Protein AF-A0A973N0K5-F1 (afdb_monomer)

Radius of gyration: 16.32 Å; Cα contacts (8 Å, |Δi|>4): 15; chains: 1; bounding box: 35×40×29 Å

Structure (mmCIF, N/CA/C/O backbone):
data_AF-A0A973N0K5-F1
#
_entry.id   AF-A0A973N0K5-F1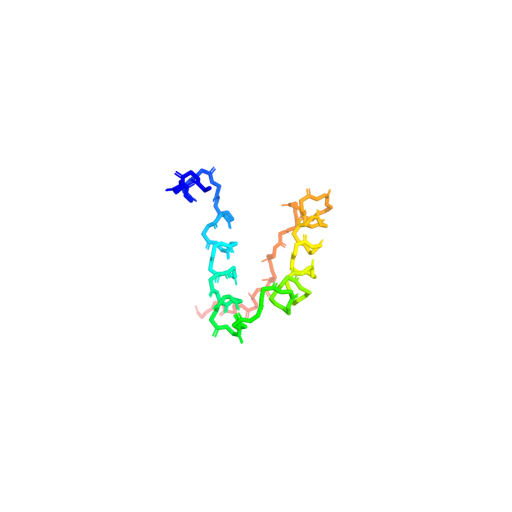
#
loop_
_atom_site.group_PDB
_atom_site.id
_atom_site.type_symbol
_atom_site.label_atom_id
_atom_site.label_alt_id
_atom_site.label_comp_id
_atom_site.label_asym_id
_atom_site.label_entity_id
_atom_site.label_seq_id
_atom_site.pdbx_PDB_ins_code
_atom_site.Cartn_x
_atom_site.Cartn_y
_atom_site.Cartn_z
_atom_site.occupancy
_atom_site.B_iso_or_equiv
_atom_site.auth_seq_id
_atom_site.auth_comp_id
_atom_site.auth_asym_id
_atom_site.auth_atom_id
_atom_site.pdbx_PDB_model_num
ATOM 1 N N . ASP A 1 1 ? -12.345 5.305 -7.117 1.00 57.91 1 ASP A N 1
ATOM 2 C CA . ASP A 1 1 ? -11.884 4.066 -7.762 1.00 57.91 1 ASP A CA 1
ATOM 3 C C . ASP A 1 1 ? -12.408 4.055 -9.192 1.00 57.91 1 ASP A C 1
ATOM 5 O O . ASP A 1 1 ? -13.591 4.304 -9.382 1.00 57.91 1 ASP A O 1
ATOM 9 N N . THR A 1 2 ? -11.545 3.878 -10.192 1.00 76.38 2 THR A N 1
ATOM 10 C CA . THR A 1 2 ? -11.987 3.708 -11.588 1.00 76.38 2 THR A CA 1
ATOM 11 C C . THR A 1 2 ? -12.424 2.270 -11.872 1.00 76.38 2 THR A C 1
ATOM 13 O O . THR A 1 2 ? -12.920 2.014 -12.963 1.00 76.38 2 THR A O 1
ATOM 16 N N . ALA A 1 3 ? -12.265 1.344 -10.913 1.00 81.44 3 ALA A N 1
ATOM 17 C CA . ALA A 1 3 ? -12.510 -0.091 -11.052 1.00 81.44 3 ALA A CA 1
ATOM 18 C C . ALA A 1 3 ? -11.715 -0.717 -12.214 1.00 81.44 3 ALA A C 1
ATOM 20 O O . ALA A 1 3 ? -12.167 -1.650 -12.877 1.00 81.44 3 ALA A O 1
ATOM 21 N N . ARG A 1 4 ? -10.516 -0.178 -12.473 1.00 85.75 4 ARG A N 1
ATOM 22 C CA . ARG A 1 4 ? -9.609 -0.594 -13.552 1.00 85.75 4 ARG A CA 1
ATOM 23 C C . ARG A 1 4 ? -8.260 -1.061 -12.997 1.00 85.75 4 ARG A C 1
ATOM 25 O O . ARG A 1 4 ? -7.249 -0.383 -13.188 1.00 85.75 4 ARG A O 1
ATOM 32 N N . PRO A 1 5 ? -8.224 -2.206 -12.289 1.00 83.75 5 PRO A N 1
ATOM 33 C CA . PRO A 1 5 ? -6.984 -2.756 -11.746 1.00 83.75 5 PRO A CA 1
ATOM 34 C C . PRO A 1 5 ? -6.026 -3.253 -12.842 1.00 83.75 5 PRO A C 1
ATOM 36 O O . PRO A 1 5 ? -4.878 -3.558 -12.558 1.00 83.75 5 PRO A O 1
ATOM 39 N N . ASP A 1 6 ? -6.474 -3.320 -14.097 1.00 87.50 6 ASP A N 1
ATOM 40 C CA . ASP A 1 6 ? -5.678 -3.693 -15.267 1.00 87.50 6 ASP A CA 1
ATOM 41 C C . ASP A 1 6 ? -4.696 -2.603 -15.730 1.00 87.50 6 ASP A C 1
ATOM 43 O O . ASP A 1 6 ? -3.797 -2.889 -16.516 1.00 87.50 6 ASP A O 1
ATOM 47 N N . LEU A 1 7 ? -4.847 -1.360 -15.257 1.00 90.06 7 LEU A N 1
ATOM 48 C CA . LEU A 1 7 ? -3.999 -0.241 -15.687 1.00 90.06 7 LEU A CA 1
ATOM 49 C C . LEU A 1 7 ? -2.574 -0.299 -15.126 1.00 90.06 7 LEU A C 1
ATOM 51 O O . LEU A 1 7 ? -1.669 0.274 -15.728 1.00 90.06 7 LEU A O 1
ATOM 55 N N . ALA A 1 8 ? -2.380 -0.961 -13.986 1.00 88.69 8 ALA A N 1
ATOM 56 C CA . ALA A 1 8 ? -1.077 -1.136 -13.361 1.00 88.69 8 ALA A CA 1
ATOM 57 C C . ALA A 1 8 ? -1.005 -2.522 -12.702 1.00 88.69 8 ALA A C 1
ATOM 59 O O . ALA A 1 8 ? -1.924 -2.876 -11.959 1.00 88.69 8 ALA A O 1
ATOM 60 N N . PRO A 1 9 ? 0.059 -3.312 -12.936 1.00 87.75 9 PRO A N 1
ATOM 61 C CA . PRO A 1 9 ? 0.171 -4.665 -12.389 1.00 87.75 9 PRO A CA 1
ATOM 62 C C . PRO A 1 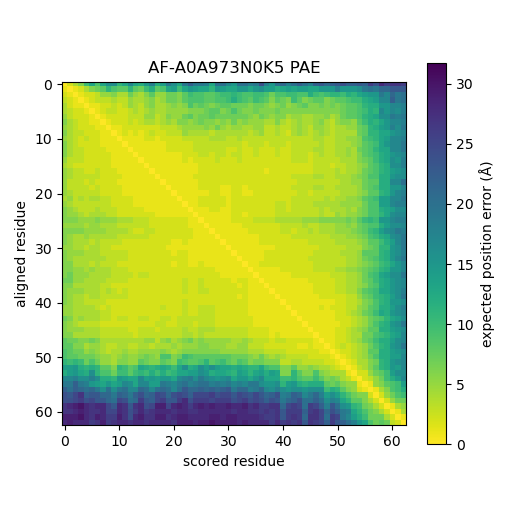9 ? 0.167 -4.707 -10.852 1.00 87.75 9 PRO A C 1
ATOM 64 O O . PRO A 1 9 ? -0.174 -5.734 -10.268 1.00 87.75 9 PRO A O 1
ATOM 67 N N . GLU A 1 10 ? 0.495 -3.600 -10.187 1.00 88.25 10 GLU A N 1
ATOM 68 C CA . GLU A 1 10 ? 0.489 -3.454 -8.731 1.00 88.25 10 GLU A CA 1
ATOM 69 C C . GLU A 1 10 ? -0.918 -3.202 -8.158 1.00 88.25 10 GLU A C 1
ATOM 71 O O . GLU A 1 10 ? -1.176 -3.502 -6.988 1.00 88.25 10 GLU A O 1
ATOM 76 N N . ALA A 1 11 ? -1.853 -2.681 -8.963 1.00 90.81 11 ALA A N 1
ATOM 77 C CA . ALA A 1 11 ? -3.178 -2.266 -8.500 1.00 90.81 11 ALA A CA 1
ATOM 78 C C . ALA A 1 11 ? -4.014 -3.401 -7.866 1.00 90.81 11 ALA A C 1
ATOM 80 O O . ALA A 1 11 ? -4.616 -3.159 -6.815 1.00 90.81 11 ALA A O 1
ATOM 81 N N . PRO A 1 12 ? -4.041 -4.644 -8.401 1.00 91.56 12 PRO A N 1
ATOM 82 C CA . PRO A 1 12 ? -4.719 -5.760 -7.741 1.00 91.56 12 PRO A CA 1
ATOM 83 C C . PRO A 1 12 ? -4.160 -6.070 -6.344 1.00 91.56 12 PRO A C 1
ATOM 85 O O . PRO A 1 12 ? -4.923 -6.398 -5.436 1.00 91.56 12 PRO A O 1
ATOM 88 N N . GLY A 1 13 ? -2.839 -5.957 -6.158 1.00 91.44 13 GLY A N 1
ATOM 89 C CA . GLY A 1 13 ? -2.178 -6.220 -4.877 1.00 91.44 13 GLY A CA 1
ATOM 90 C C . GLY A 1 13 ? -2.520 -5.168 -3.825 1.00 91.44 13 GLY A C 1
ATOM 91 O O . GLY A 1 13 ? -2.860 -5.513 -2.693 1.00 91.44 13 GLY A O 1
ATOM 92 N N . LEU A 1 14 ? -2.515 -3.892 -4.219 1.00 91.38 14 LEU A N 1
ATOM 93 C CA . LEU A 1 14 ? -2.954 -2.798 -3.353 1.00 91.38 14 LEU A CA 1
ATOM 94 C C . LEU A 1 14 ? -4.423 -2.970 -2.937 1.00 91.38 14 LEU A C 1
ATOM 96 O O . LEU A 1 14 ? -4.745 -2.842 -1.758 1.00 91.38 14 LEU A O 1
ATOM 100 N N . LEU A 1 15 ? -5.306 -3.323 -3.879 1.00 91.56 15 LEU A N 1
ATOM 101 C CA . LEU A 1 15 ? -6.719 -3.574 -3.583 1.00 91.56 15 LEU A CA 1
ATOM 102 C C . LEU A 1 15 ? -6.900 -4.734 -2.593 1.00 91.56 15 LEU A C 1
ATOM 104 O O . LEU A 1 15 ? -7.696 -4.623 -1.662 1.00 91.56 15 LEU A O 1
ATOM 108 N N . ALA A 1 16 ? -6.153 -5.828 -2.767 1.00 94.62 16 ALA A N 1
ATOM 109 C CA . ALA A 1 16 ? -6.200 -6.969 -1.857 1.00 94.62 16 ALA A CA 1
ATOM 110 C C . ALA A 1 16 ? -5.798 -6.581 -0.424 1.00 94.62 16 ALA A C 1
ATOM 112 O O . ALA A 1 16 ? -6.475 -6.974 0.526 1.00 94.62 16 ALA A O 1
ATOM 113 N N . ALA A 1 17 ? -4.745 -5.773 -0.265 1.00 94.56 17 ALA A N 1
ATOM 114 C CA . ALA A 1 17 ? -4.313 -5.290 1.044 1.00 94.56 17 ALA A CA 1
ATOM 115 C C . ALA A 1 17 ? -5.362 -4.369 1.695 1.00 94.56 17 ALA A C 1
ATOM 117 O O . ALA A 1 17 ? -5.719 -4.573 2.855 1.00 94.56 17 ALA A O 1
ATOM 118 N N . SER A 1 18 ? -5.920 -3.417 0.940 1.00 92.62 18 SER A N 1
ATOM 119 C CA . SER A 1 18 ? -6.956 -2.502 1.437 1.00 92.62 18 SER A CA 1
ATOM 120 C C . SER A 1 18 ? -8.232 -3.229 1.873 1.00 92.62 18 SER A C 1
ATOM 122 O O . SER A 1 18 ? -8.787 -2.911 2.924 1.00 92.62 18 SER A O 1
ATOM 124 N N . LEU A 1 19 ? -8.677 -4.237 1.111 1.00 94.81 19 LEU A N 1
ATOM 125 C CA . LEU A 1 19 ? -9.820 -5.081 1.482 1.00 94.81 19 LEU A CA 1
ATOM 126 C C . LEU A 1 19 ? -9.523 -5.966 2.698 1.00 94.81 19 LEU A C 1
ATOM 128 O O . LEU A 1 19 ? -10.410 -6.205 3.511 1.00 94.81 19 LEU A O 1
ATOM 132 N N . GLY A 1 20 ? -8.291 -6.464 2.828 1.00 96.62 20 GLY A N 1
ATOM 133 C CA . GLY A 1 20 ? -7.862 -7.207 4.011 1.00 96.62 20 GLY A CA 1
ATOM 134 C C . GLY A 1 20 ? -7.967 -6.351 5.272 1.00 96.62 20 GLY A C 1
ATOM 135 O O . GLY A 1 20 ? -8.607 -6.761 6.237 1.00 96.62 20 GLY A O 1
ATOM 136 N N . LEU A 1 21 ? -7.429 -5.128 5.222 1.00 96.12 21 LEU A N 1
ATOM 137 C CA . LEU A 1 21 ? -7.525 -4.161 6.317 1.00 96.12 21 LEU A CA 1
ATOM 138 C C . LEU A 1 21 ? -8.987 -3.867 6.684 1.00 96.12 21 LEU A C 1
ATOM 140 O O . LEU A 1 21 ? -9.334 -3.930 7.857 1.00 96.12 21 LEU A O 1
ATOM 144 N N . SER A 1 22 ? -9.873 -3.667 5.704 1.00 95.75 22 SER A N 1
ATOM 145 C CA . SER A 1 22 ? -11.293 -3.389 5.983 1.00 95.75 22 SER A CA 1
ATOM 146 C C . SER A 1 22 ? -12.067 -4.584 6.553 1.00 95.75 22 SER A C 1
ATOM 148 O O . SER A 1 22 ? -13.237 -4.452 6.890 1.00 95.75 22 SER A O 1
ATOM 150 N N . ARG A 1 23 ? -11.487 -5.791 6.553 1.00 97.62 23 ARG A N 1
ATOM 151 C CA . ARG A 1 23 ? -12.058 -6.978 7.216 1.00 97.62 23 ARG A CA 1
ATOM 152 C C . ARG A 1 23 ? -11.430 -7.253 8.577 1.00 97.62 23 ARG A C 1
ATOM 154 O O . ARG A 1 23 ? -11.946 -8.096 9.302 1.00 97.62 23 ARG A O 1
ATOM 161 N N . MET A 1 24 ? -10.319 -6.590 8.891 1.00 97.88 24 MET A N 1
ATOM 162 C CA . MET A 1 24 ? -9.640 -6.684 10.182 1.00 97.88 24 MET A CA 1
ATOM 163 C C . MET A 1 24 ? -10.089 -5.593 11.156 1.00 97.88 24 MET A C 1
ATOM 165 O O . MET A 1 24 ? -10.059 -5.834 12.359 1.00 97.88 24 MET A O 1
ATOM 169 N N . TYR A 1 25 ? -10.494 -4.430 10.644 1.00 97.75 25 TYR A N 1
ATOM 170 C CA . TYR A 1 25 ? -10.855 -3.257 11.435 1.00 97.75 25 TYR A CA 1
ATOM 171 C C . TYR A 1 25 ? -12.252 -2.769 11.044 1.00 97.75 25 TYR A C 1
ATOM 173 O O . TYR A 1 25 ? -12.514 -2.542 9.863 1.00 97.75 25 TYR A O 1
ATOM 181 N N . ASP A 1 26 ? -13.129 -2.618 12.039 1.00 97.00 26 ASP A N 1
ATOM 182 C CA . ASP A 1 26 ? -14.458 -2.014 11.868 1.00 97.00 26 ASP A CA 1
ATOM 183 C C . ASP A 1 26 ? -14.417 -0.480 12.026 1.00 97.00 26 ASP A C 1
ATOM 185 O O . ASP A 1 26 ? -15.275 0.219 11.488 1.00 97.00 26 ASP A O 1
ATOM 189 N N . ASP A 1 27 ? -13.426 0.036 12.763 1.00 97.88 27 ASP A N 1
ATOM 190 C CA . ASP A 1 27 ? -13.171 1.466 12.956 1.00 97.88 27 ASP A CA 1
ATOM 191 C C . ASP A 1 27 ? -12.223 2.000 11.871 1.00 97.88 27 ASP A C 1
ATOM 193 O O . ASP A 1 27 ? -11.181 1.407 11.571 1.00 97.88 27 ASP A O 1
ATOM 197 N N . ASP A 1 28 ? -12.592 3.125 11.262 1.00 96.50 28 ASP A N 1
ATOM 198 C CA . ASP A 1 28 ? -11.891 3.694 10.114 1.00 96.50 28 ASP A CA 1
ATOM 199 C C . ASP A 1 28 ? -10.574 4.384 10.492 1.00 96.50 28 ASP A C 1
ATOM 201 O O . ASP A 1 28 ? -9.624 4.358 9.702 1.00 96.50 28 ASP A O 1
ATOM 205 N N . LEU A 1 29 ? -10.476 4.954 11.694 1.00 97.56 29 LEU A N 1
ATOM 206 C CA . LEU A 1 29 ? -9.243 5.552 12.198 1.00 97.56 29 LEU A CA 1
ATOM 207 C C . LEU A 1 29 ? -8.222 4.475 12.560 1.00 97.56 29 LEU A C 1
ATOM 209 O O . LEU A 1 29 ? -7.048 4.612 12.213 1.00 97.56 29 LEU A O 1
ATOM 213 N N . GLU A 1 30 ? -8.656 3.385 13.193 1.00 97.69 30 GLU A N 1
ATOM 214 C CA . GLU A 1 30 ? -7.783 2.238 13.463 1.00 97.69 30 GLU A CA 1
ATOM 215 C C . GLU A 1 30 ? -7.285 1.593 12.164 1.00 97.69 30 GLU A C 1
ATOM 217 O O . GLU A 1 30 ? -6.093 1.295 12.028 1.00 97.69 30 GLU A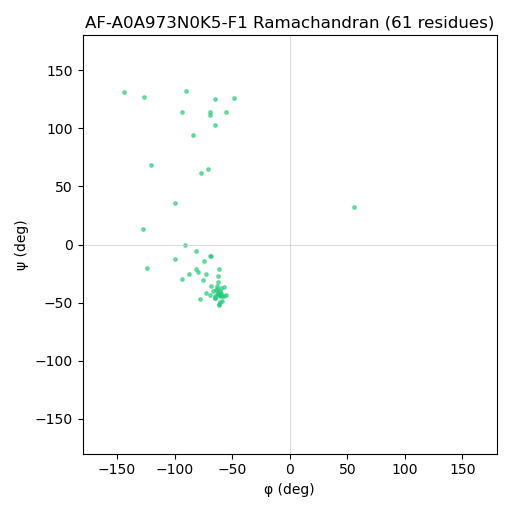 O 1
ATOM 222 N N . GLN A 1 31 ? -8.172 1.432 11.176 1.00 97.12 31 GLN A N 1
ATOM 223 C CA . GLN A 1 31 ? -7.802 0.918 9.859 1.00 97.12 31 GLN A CA 1
ATOM 224 C C . GLN A 1 31 ? -6.785 1.830 9.156 1.00 97.12 31 GLN A C 1
ATOM 226 O O . GLN A 1 31 ? -5.829 1.337 8.548 1.00 97.12 31 GLN A O 1
ATOM 231 N N . LEU A 1 32 ? -6.995 3.150 9.214 1.00 95.31 32 LEU A N 1
ATOM 232 C CA . LEU A 1 32 ? -6.094 4.135 8.623 1.00 95.31 32 LEU A CA 1
ATOM 233 C C . LEU A 1 32 ? -4.708 4.049 9.259 1.00 95.31 32 LEU A C 1
ATOM 235 O O . LEU A 1 32 ? -3.727 3.909 8.531 1.00 95.31 32 LEU A O 1
ATOM 239 N N . GLU A 1 33 ? -4.631 4.073 10.589 1.00 96.56 33 GLU A N 1
ATOM 240 C CA . GLU A 1 33 ? -3.369 3.992 11.330 1.00 96.56 33 GLU A CA 1
ATOM 241 C C . GLU A 1 33 ? -2.607 2.701 10.992 1.00 96.56 33 GLU A C 1
ATOM 243 O O . GLU A 1 33 ? -1.416 2.739 10.675 1.00 96.56 33 GLU A O 1
ATOM 248 N N . ALA A 1 34 ? -3.304 1.559 10.940 1.00 95.94 34 ALA A N 1
ATOM 249 C CA . ALA A 1 34 ? -2.722 0.283 10.523 1.00 95.94 34 ALA A CA 1
ATOM 250 C C . ALA A 1 34 ? -2.223 0.296 9.062 1.00 95.94 34 ALA A C 1
ATOM 252 O O . ALA A 1 34 ? -1.241 -0.371 8.726 1.00 95.94 34 ALA A O 1
ATOM 253 N N . GLY A 1 35 ? -2.886 1.054 8.185 1.00 95.75 35 GLY A N 1
ATOM 254 C CA . GLY A 1 35 ? -2.549 1.180 6.768 1.00 95.75 35 GLY A CA 1
ATOM 255 C C . GLY A 1 35 ? -1.418 2.164 6.456 1.00 95.75 35 GLY A C 1
ATOM 256 O O . GLY A 1 35 ? -0.786 2.031 5.406 1.00 95.75 35 GLY A O 1
ATOM 257 N N . MET A 1 36 ? -1.116 3.123 7.337 1.00 96.25 36 MET A N 1
ATOM 258 C CA . MET A 1 36 ? -0.119 4.171 7.068 1.00 96.25 36 MET A CA 1
ATOM 259 C C . MET A 1 36 ? 1.252 3.596 6.695 1.00 96.25 36 MET A C 1
ATOM 261 O O . MET A 1 36 ? 1.851 4.013 5.702 1.00 96.25 36 MET A O 1
ATOM 265 N N . LEU A 1 37 ? 1.714 2.566 7.414 1.00 95.50 37 LEU A N 1
ATOM 266 C CA . LEU A 1 37 ? 3.001 1.925 7.131 1.00 95.50 37 LEU A CA 1
ATOM 267 C C . LEU A 1 37 ? 3.038 1.257 5.745 1.00 95.50 37 LEU A C 1
ATOM 269 O O . LEU A 1 37 ? 4.076 1.266 5.081 1.00 95.50 37 LEU A O 1
ATOM 273 N N . LEU A 1 38 ? 1.916 0.686 5.296 1.00 93.94 38 LEU A N 1
ATOM 274 C CA . LEU A 1 38 ? 1.807 0.074 3.972 1.00 93.94 38 LEU A CA 1
ATOM 275 C C . LEU A 1 38 ? 1.965 1.130 2.870 1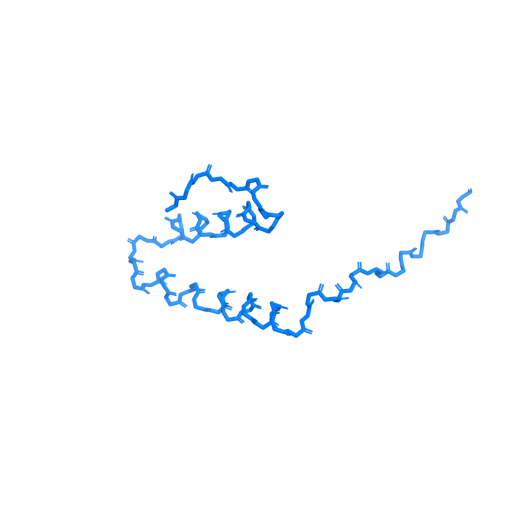.00 93.94 38 LEU A C 1
ATOM 277 O O . LEU A 1 38 ? 2.706 0.918 1.909 1.00 93.94 38 LEU A O 1
ATOM 281 N N . TYR A 1 39 ? 1.308 2.281 3.023 1.0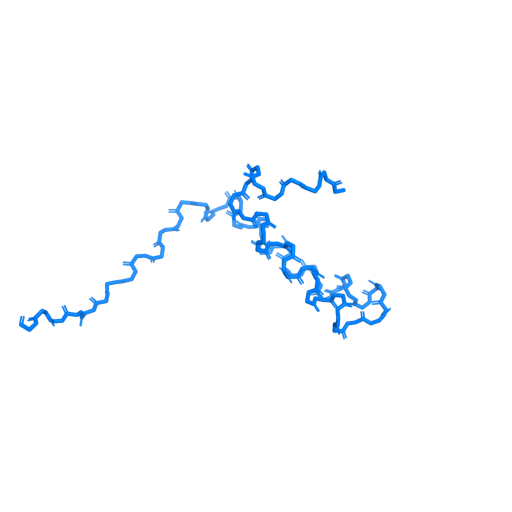0 92.19 39 TYR A N 1
ATOM 282 C CA . TYR A 1 39 ? 1.434 3.385 2.073 1.00 92.19 39 TYR A CA 1
ATOM 283 C C . TYR A 1 39 ? 2.841 3.993 2.075 1.00 92.19 39 TYR A C 1
ATOM 285 O O . TYR A 1 39 ? 3.388 4.245 1.000 1.00 92.19 39 TYR A O 1
ATOM 293 N N . ASP A 1 40 ? 3.469 4.145 3.242 1.00 95.75 40 ASP A N 1
ATOM 294 C CA . ASP A 1 40 ? 4.865 4.585 3.351 1.00 95.75 40 ASP A CA 1
ATOM 295 C C 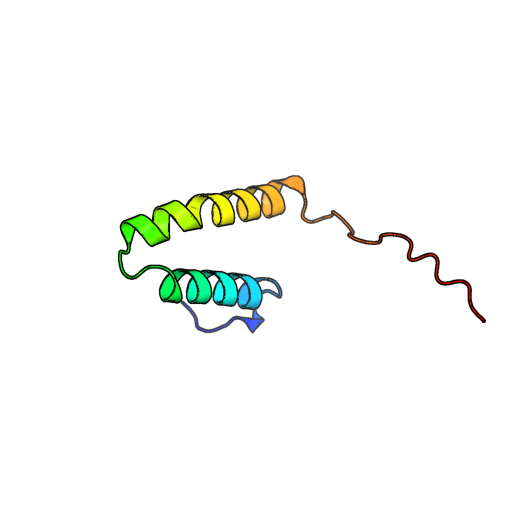. ASP A 1 40 ? 5.833 3.618 2.654 1.00 95.75 40 ASP A C 1
ATOM 297 O O . ASP A 1 40 ? 6.784 4.047 1.989 1.00 95.75 40 ASP A O 1
ATOM 301 N N . ALA A 1 41 ? 5.596 2.308 2.773 1.00 94.88 41 ALA A N 1
ATOM 302 C CA . ALA A 1 41 ? 6.386 1.287 2.093 1.00 94.88 41 ALA A CA 1
ATOM 303 C C . ALA A 1 41 ? 6.235 1.380 0.567 1.00 94.88 41 ALA A C 1
ATOM 305 O O . ALA A 1 41 ? 7.244 1.385 -0.141 1.00 94.88 41 ALA A O 1
ATOM 306 N N . PHE A 1 42 ? 5.008 1.530 0.056 1.00 92.50 42 PHE A N 1
ATOM 307 C CA . PHE A 1 42 ? 4.779 1.726 -1.378 1.00 92.50 42 PHE A CA 1
ATOM 308 C C . PHE A 1 42 ? 5.378 3.033 -1.891 1.00 92.50 42 PHE A C 1
ATOM 310 O O . PHE A 1 42 ? 5.975 3.044 -2.964 1.00 92.50 42 PHE A O 1
ATOM 317 N N . TYR A 1 43 ? 5.291 4.119 -1.121 1.00 93.31 43 TYR A N 1
ATOM 318 C CA . TYR A 1 43 ? 5.934 5.380 -1.475 1.00 93.31 43 TYR A CA 1
ATOM 319 C C . TYR A 1 43 ? 7.451 5.211 -1.627 1.00 93.31 43 TYR A C 1
ATOM 321 O O . TYR A 1 43 ? 8.025 5.617 -2.639 1.00 93.31 43 TYR A O 1
ATOM 329 N N . ARG A 1 44 ? 8.105 4.567 -0.653 1.00 95.75 44 ARG A N 1
ATOM 330 C CA . ARG A 1 4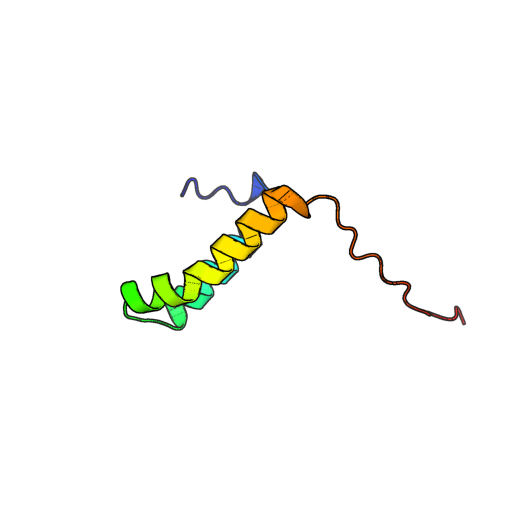4 ? 9.548 4.282 -0.707 1.00 95.75 44 ARG A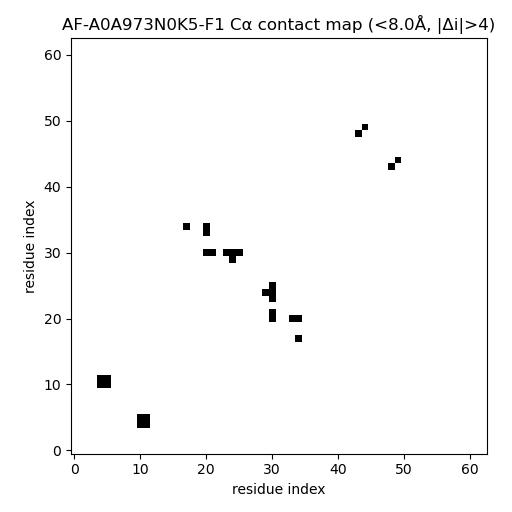 CA 1
ATOM 331 C C . ARG A 1 44 ? 9.903 3.357 -1.865 1.00 95.75 44 ARG A C 1
ATOM 333 O O . ARG A 1 44 ? 10.917 3.583 -2.517 1.00 95.75 44 ARG A O 1
ATOM 340 N N . TRP A 1 45 ? 9.062 2.366 -2.156 1.00 93.25 45 TRP A N 1
ATOM 341 C CA . TRP A 1 45 ? 9.250 1.500 -3.315 1.00 93.25 45 TRP A CA 1
ATOM 342 C C . TRP A 1 45 ? 9.196 2.289 -4.626 1.00 93.25 45 TRP A C 1
ATOM 344 O O . TRP A 1 45 ? 10.156 2.234 -5.390 1.00 93.25 45 TRP A O 1
ATOM 354 N N . CYS A 1 46 ? 8.150 3.094 -4.840 1.00 92.25 46 CYS A N 1
ATOM 355 C CA . CYS A 1 46 ? 8.006 3.956 -6.016 1.00 92.25 46 CYS A CA 1
ATOM 356 C C . CYS A 1 46 ? 9.183 4.928 -6.185 1.00 92.25 46 CYS A C 1
ATOM 358 O O . CYS A 1 46 ? 9.577 5.225 -7.312 1.00 92.25 46 CYS A O 1
ATOM 360 N N . ARG A 1 47 ? 9.725 5.444 -5.074 1.00 95.12 47 ARG A N 1
ATOM 361 C CA . ARG A 1 47 ? 10.822 6.417 -5.080 1.00 95.12 47 ARG A CA 1
ATOM 362 C C . ARG A 1 47 ? 12.184 5.774 -5.350 1.00 95.12 47 ARG A C 1
ATOM 364 O O . ARG A 1 47 ? 12.934 6.295 -6.169 1.00 95.12 47 ARG A O 1
ATOM 371 N N . ASP A 1 48 ? 12.490 4.671 -4.664 1.00 95.00 48 ASP A N 1
ATOM 372 C CA . ASP A 1 48 ? 13.868 4.179 -4.539 1.00 95.00 48 ASP A CA 1
ATOM 373 C C . ASP A 1 48 ? 14.077 2.729 -5.005 1.00 95.00 48 ASP A C 1
ATOM 375 O O . ASP A 1 48 ? 15.214 2.351 -5.276 1.00 95.00 48 ASP A O 1
ATOM 379 N N . ALA A 1 49 ? 13.030 1.899 -5.083 1.00 91.44 49 ALA A N 1
ATOM 380 C CA . ALA A 1 49 ? 13.181 0.441 -5.203 1.00 91.44 49 ALA A CA 1
ATOM 381 C C . ALA A 1 49 ? 12.408 -0.201 -6.370 1.00 91.44 49 ALA A C 1
ATOM 383 O O . ALA A 1 49 ? 12.299 -1.425 -6.435 1.00 91.44 49 ALA A O 1
ATOM 384 N N . THR A 1 50 ? 11.904 0.583 -7.325 1.00 89.75 50 THR A N 1
ATOM 385 C CA . THR A 1 50 ? 11.195 0.056 -8.511 1.00 89.75 50 THR A CA 1
ATOM 386 C C . THR A 1 50 ? 12.070 -0.828 -9.401 1.00 89.75 50 THR A C 1
ATOM 388 O O . THR A 1 50 ? 11.560 -1.727 -10.063 1.00 89.75 50 THR A O 1
ATOM 391 N N . ASN A 1 51 ? 13.388 -0.609 -9.390 1.00 87.94 51 ASN A N 1
ATOM 392 C CA . ASN A 1 51 ? 14.357 -1.392 -10.163 1.00 87.94 51 ASN A CA 1
ATOM 393 C C . ASN A 1 51 ? 14.922 -2.601 -9.398 1.00 87.94 51 ASN A C 1
ATOM 395 O O . ASN A 1 51 ? 15.754 -3.326 -9.945 1.00 87.94 51 ASN A O 1
ATOM 399 N N . GLU A 1 52 ? 14.513 -2.818 -8.144 1.00 86.50 52 GLU A N 1
ATOM 400 C CA . GLU A 1 52 ? 15.010 -3.928 -7.333 1.00 86.50 52 GLU A CA 1
ATOM 401 C C . GLU A 1 52 ? 14.488 -5.262 -7.884 1.00 86.50 52 GLU A C 1
ATOM 403 O O . GLU A 1 52 ? 13.289 -5.559 -7.859 1.00 86.50 52 GLU A O 1
ATOM 408 N N . THR A 1 53 ? 15.394 -6.103 -8.384 1.00 77.19 53 THR A N 1
ATOM 409 C CA . THR A 1 53 ? 15.042 -7.426 -8.904 1.00 77.19 53 THR A CA 1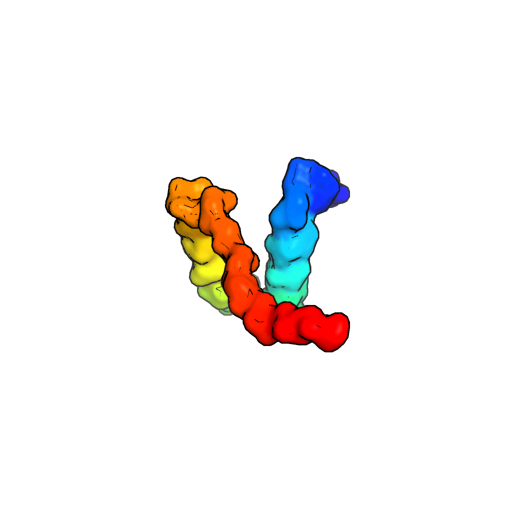
ATOM 410 C C . THR A 1 53 ? 15.189 -8.476 -7.810 1.00 77.19 53 THR A C 1
ATOM 412 O O . THR A 1 53 ? 16.301 -8.796 -7.399 1.00 77.19 53 THR A O 1
ATOM 415 N N . HIS A 1 54 ? 14.083 -9.090 -7.391 1.00 70.69 54 HIS A N 1
ATOM 416 C CA . HIS A 1 54 ? 14.078 -10.208 -6.441 1.00 70.69 54 HIS A CA 1
ATOM 417 C C . HIS A 1 54 ? 14.489 -11.526 -7.132 1.00 70.69 54 HIS A C 1
ATOM 419 O O . HIS A 1 54 ? 13.710 -12.471 -7.235 1.00 70.69 54 HIS A O 1
ATOM 425 N N . ASN A 1 55 ? 15.713 -11.583 -7.661 1.00 68.50 55 ASN A N 1
ATOM 426 C CA . ASN A 1 55 ? 16.239 -12.680 -8.485 1.00 68.50 55 ASN A CA 1
ATOM 427 C C . ASN A 1 55 ? 17.124 -13.667 -7.702 1.00 68.50 55 ASN A C 1
ATOM 429 O O . ASN A 1 55 ? 18.097 -14.191 -8.246 1.00 68.50 55 ASN A O 1
ATOM 433 N N . TRP A 1 56 ? 16.789 -13.933 -6.434 1.00 74.38 56 TRP A N 1
ATOM 434 C CA . TRP A 1 56 ? 17.603 -14.776 -5.557 1.00 74.38 56 TRP A CA 1
ATOM 435 C C . TRP A 1 56 ? 17.992 -16.099 -6.242 1.00 74.38 56 TRP A C 1
ATOM 437 O O . TRP A 1 56 ? 17.101 -16.816 -6.716 1.00 74.38 56 TRP A O 1
ATOM 447 N N . PRO A 1 57 ? 19.291 -16.456 -6.306 1.00 68.38 57 PRO A N 1
ATOM 448 C CA . PRO A 1 57 ? 19.717 -17.674 -6.973 1.00 68.38 57 PRO A CA 1
ATOM 449 C C . PRO A 1 57 ? 19.157 -18.879 -6.217 1.00 68.38 57 PRO A C 1
ATOM 451 O O . PRO A 1 57 ? 19.653 -19.278 -5.163 1.00 68.38 57 PRO A O 1
ATOM 454 N N . THR A 1 58 ? 18.097 -19.484 -6.751 1.00 67.81 58 THR A N 1
ATOM 455 C CA . THR A 1 58 ? 17.643 -20.785 -6.272 1.00 67.81 58 THR A CA 1
ATOM 456 C C . THR A 1 58 ? 18.698 -21.793 -6.692 1.00 67.81 58 THR A C 1
ATOM 458 O O . THR A 1 58 ? 18.850 -22.060 -7.885 1.00 67.81 58 THR A O 1
ATOM 461 N N . ASN A 1 59 ? 19.429 -22.349 -5.728 1.00 66.50 59 ASN A N 1
ATOM 462 C CA . ASN A 1 59 ? 20.403 -23.410 -5.957 1.00 66.50 59 ASN A CA 1
ATOM 463 C C . ASN A 1 59 ? 19.658 -24.718 -6.302 1.00 66.50 59 ASN A C 1
ATOM 465 O O . ASN A 1 59 ? 19.625 -25.665 -5.523 1.00 66.50 59 ASN A O 1
ATOM 469 N N . LYS A 1 60 ? 18.952 -24.748 -7.438 1.00 61.94 60 LYS A N 1
ATOM 470 C CA . LYS A 1 60 ? 18.362 -25.969 -7.982 1.00 61.94 60 LYS A CA 1
ATOM 471 C C . LYS A 1 60 ? 19.452 -26.659 -8.783 1.00 61.94 60 LYS A C 1
ATOM 473 O O . LYS A 1 60 ? 19.669 -26.342 -9.951 1.00 61.94 60 LYS A O 1
ATOM 478 N N . VAL A 1 61 ? 20.145 -27.589 -8.133 1.00 59.03 61 VAL A N 1
ATOM 479 C CA . VAL A 1 61 ? 20.959 -28.589 -8.826 1.00 59.03 61 VAL A CA 1
ATOM 480 C C . VAL A 1 61 ? 20.025 -29.296 -9.814 1.00 59.03 61 VAL A C 1
ATOM 482 O O . VAL A 1 61 ? 19.036 -29.901 -9.399 1.00 59.03 61 VAL A O 1
ATOM 485 N N . LYS A 1 62 ? 20.266 -29.134 -11.120 1.00 57.62 62 LYS A N 1
ATOM 486 C CA . LYS A 1 62 ? 19.552 -29.905 -12.145 1.00 57.62 62 LYS A CA 1
ATOM 487 C C . LYS A 1 62 ? 19.931 -31.378 -11.963 1.00 57.62 62 LYS A C 1
ATOM 489 O O . LYS A 1 62 ? 21.122 -31.679 -11.911 1.00 57.62 62 LYS A O 1
ATOM 494 N N . ALA A 1 63 ? 18.918 -32.230 -11.810 1.00 59.25 63 ALA A N 1
ATOM 495 C CA . ALA A 1 63 ? 19.050 -33.686 -11.829 1.00 59.25 63 ALA A CA 1
ATOM 496 C C . ALA A 1 63 ? 19.373 -34.190 -13.241 1.00 59.25 63 ALA A C 1
ATOM 498 O O . ALA A 1 63 ? 18.943 -33.515 -14.209 1.00 59.25 63 ALA A O 1
#

pLDDT: mean 87.66, std 11.7, range [57.62, 97.88]

Solvent-accessible surface area (backbone atoms only — not comparable to full-atom values): 4085 Å² total; per-residue (Å²): 134,88,85,58,50,85,81,40,90,61,43,54,56,54,52,52,52,56,55,50,42,62,73,76,33,94,48,68,66,62,33,46,63,70,42,48,62,58,53,53,51,50,51,48,31,73,74,75,43,75,84,66,74,92,70,74,84,74,86,70,79,81,129

Sequence (63 aa):
DTARPDLAPEAPGLLAASLGLSRMYDDDLEQLEAGMLLYDAFYRWCRDATNETHNWPTNKVKA

Foldseek 3Di:
DPPCCVVDVCSVVVVVVLVVLVVVDVDPVVSVVVCPVVVVVVVCCVVPNVVPDPCPDDPPPDD

Mean predicted aligned error: 7.0 Å

Secondary structure (DSSP, 8-state):
--S-GGGSTTHHHHHHHHHHHHHH-SSHHHHHHHHHHHHHHHHHIIIIITT------------